Protein AF-A0AAJ2S1R7-F1 (afdb_monomer_lite)

Organism: NCBI:txid3095028

Secondary structure (DSSP, 8-state):
--HHHHHHHHHHHHHHTT---SHHHHHHHHHHT--EEEEEESS-HHHHTTTT-TT-EEEEEE-SS-TT-EEEEESSHHHHHHHHHHHHTT----

Radius of gyration: 14.17 Å; chains: 1; bounding box: 41×27×34 Å

Foldseek 3Di:
DDPLVVLLVVLQVCVQVVVQPDPVSLVSLAVSVFKHKYKDADDDPVVLVVPQDFFRIWMWIDHNVRSVTDIDGGSDPVVRVVVRVCSRVVRDDD

Sequence (94 aa):
MNDRDAVKALLQALTSKLLISSPEFAAALAHFDITTTYEGVKGDPDWAGLFGHKGCFFVDVFSAANPKGLRYDFDCRHDAEAFAAGVRDGVVVL

pLDDT: mean 85.87, std 14.57, range [41.88, 97.38]

Structure (mmCIF, N/CA/C/O backbone):
data_AF-A0AAJ2S1R7-F1
#
_entry.id   AF-A0AAJ2S1R7-F1
#
loop_
_atom_site.group_PDB
_atom_site.id
_atom_site.type_symbol
_atom_site.label_atom_id
_atom_site.label_alt_id
_atom_site.label_comp_id
_atom_site.label_asym_id
_atom_site.label_entity_id
_atom_site.label_seq_id
_atom_site.pdbx_PDB_ins_code
_atom_site.Cartn_x
_atom_site.Cartn_y
_atom_site.Cartn_z
_atom_site.occupancy
_atom_site.B_iso_or_equiv
_atom_site.auth_seq_id
_atom_site.auth_comp_id
_atom_site.auth_asym_id
_atom_site.auth_atom_id
_atom_site.pdbx_PDB_model_num
ATOM 1 N N . MET A 1 1 ? -20.842 -3.881 -1.314 1.00 60.41 1 MET A N 1
ATOM 2 C CA . MET A 1 1 ? -19.778 -3.108 -0.652 1.00 60.41 1 MET A CA 1
ATOM 3 C C . MET A 1 1 ? -20.089 -3.139 0.827 1.00 60.41 1 MET A C 1
ATOM 5 O O . MET A 1 1 ? -21.136 -2.626 1.205 1.00 60.41 1 MET A O 1
ATOM 9 N N . ASN A 1 2 ? -19.295 -3.863 1.613 1.00 88.06 2 ASN A N 1
ATOM 10 C CA . ASN A 1 2 ? -19.433 -3.865 3.072 1.00 88.06 2 ASN A CA 1
ATOM 11 C C . ASN A 1 2 ? -18.537 -2.762 3.677 1.00 88.06 2 ASN A C 1
ATOM 13 O O . ASN A 1 2 ? -17.681 -2.209 2.982 1.00 88.06 2 ASN A O 1
ATOM 17 N N . ASP A 1 3 ? -18.727 -2.438 4.956 1.00 91.00 3 ASP A N 1
ATOM 18 C CA . ASP A 1 3 ? -17.949 -1.390 5.634 1.00 91.00 3 ASP A CA 1
ATOM 19 C C . ASP A 1 3 ? -16.436 -1.654 5.579 1.00 91.00 3 ASP A C 1
ATOM 21 O O . ASP A 1 3 ? -15.643 -0.725 5.433 1.00 91.00 3 ASP A O 1
ATOM 25 N N . ARG A 1 4 ? -16.022 -2.927 5.607 1.00 89.25 4 ARG A N 1
ATOM 26 C CA . ARG A 1 4 ? -14.611 -3.314 5.496 1.00 89.25 4 ARG A CA 1
ATOM 27 C C . ARG A 1 4 ? -14.026 -2.970 4.125 1.00 89.25 4 ARG A C 1
ATOM 29 O O . ARG A 1 4 ? -12.907 -2.469 4.066 1.00 89.25 4 ARG A O 1
ATOM 36 N N . ASP A 1 5 ? -14.765 -3.181 3.038 1.00 90.38 5 ASP A N 1
ATOM 37 C CA . ASP A 1 5 ? -14.335 -2.817 1.681 1.00 90.38 5 ASP A CA 1
ATOM 38 C C . ASP A 1 5 ? -14.179 -1.297 1.546 1.00 90.38 5 ASP A C 1
ATOM 40 O O . ASP A 1 5 ? -13.217 -0.817 0.944 1.00 90.38 5 ASP A O 1
ATOM 44 N N . ALA A 1 6 ? -15.101 -0.534 2.146 1.00 94.06 6 ALA A N 1
ATOM 45 C CA . ALA A 1 6 ? -15.034 0.924 2.165 1.00 94.06 6 ALA A CA 1
ATOM 46 C C . ALA A 1 6 ? -13.801 1.421 2.940 1.00 94.06 6 ALA A C 1
ATOM 48 O O . ALA A 1 6 ? -13.089 2.307 2.463 1.00 94.06 6 ALA A O 1
ATOM 49 N N . VAL A 1 7 ? -13.495 0.813 4.092 1.00 94.88 7 VAL A N 1
ATOM 50 C CA . VAL A 1 7 ? -12.284 1.122 4.870 1.00 94.88 7 VAL A CA 1
ATOM 51 C C . VAL A 1 7 ? -11.015 0.721 4.111 1.00 94.88 7 VAL A C 1
ATOM 53 O O . VAL A 1 7 ? -10.076 1.513 4.061 1.00 94.88 7 VAL A O 1
ATOM 56 N N . LYS A 1 8 ? -10.983 -0.449 3.454 1.00 94.38 8 LYS A N 1
ATOM 57 C CA . LYS A 1 8 ? -9.854 -0.875 2.602 1.00 94.38 8 LYS A CA 1
ATOM 58 C C . LYS A 1 8 ? -9.580 0.149 1.503 1.00 94.38 8 LYS A C 1
ATOM 60 O O . LYS A 1 8 ? -8.439 0.579 1.339 1.00 94.38 8 LYS A O 1
ATOM 65 N N . ALA A 1 9 ? -10.621 0.587 0.797 1.00 95.31 9 ALA A N 1
ATOM 66 C CA . ALA A 1 9 ? -10.500 1.607 -0.238 1.00 95.31 9 ALA A CA 1
ATOM 67 C C . ALA A 1 9 ? -10.010 2.953 0.325 1.00 95.31 9 ALA A C 1
ATOM 69 O O . ALA A 1 9 ? -9.126 3.580 -0.260 1.00 95.31 9 ALA A O 1
ATOM 70 N N . LEU A 1 10 ? -10.534 3.379 1.480 1.00 96.12 10 LEU A N 1
ATOM 71 C CA . LEU A 1 10 ? -10.121 4.616 2.142 1.00 96.12 10 LEU A CA 1
ATOM 72 C C . LEU A 1 10 ? -8.643 4.581 2.554 1.00 96.12 10 LEU A C 1
ATOM 74 O O . LEU A 1 10 ? -7.897 5.498 2.216 1.00 96.12 10 LEU A O 1
ATOM 78 N N . LEU A 1 11 ? -8.201 3.529 3.248 1.00 96.56 11 LEU A N 1
ATOM 79 C CA . LEU A 1 11 ? -6.813 3.404 3.702 1.00 96.56 11 LEU A CA 1
ATOM 80 C C . LEU A 1 11 ? -5.840 3.329 2.519 1.00 96.56 11 LEU A C 1
ATOM 82 O O . LEU A 1 11 ? -4.783 3.964 2.551 1.00 96.56 11 LEU A O 1
ATOM 86 N N . GLN A 1 12 ? -6.209 2.636 1.439 1.00 97.25 12 GLN A N 1
ATOM 87 C CA . GLN A 1 12 ? -5.412 2.623 0.211 1.00 97.25 12 GLN A CA 1
ATOM 88 C C . GLN A 1 12 ? -5.335 4.019 -0.433 1.00 97.25 12 GLN A C 1
ATOM 90 O O . GLN A 1 12 ? -4.267 4.433 -0.892 1.00 97.25 12 GLN A O 1
ATOM 95 N N . ALA A 1 13 ? -6.427 4.789 -0.425 1.00 97.00 13 ALA A N 1
ATOM 96 C CA . ALA A 1 13 ? -6.436 6.160 -0.933 1.00 97.00 13 ALA A CA 1
ATOM 97 C C . ALA A 1 13 ? -5.562 7.110 -0.093 1.00 97.00 13 ALA A C 1
ATOM 99 O O . ALA A 1 13 ? -4.879 7.966 -0.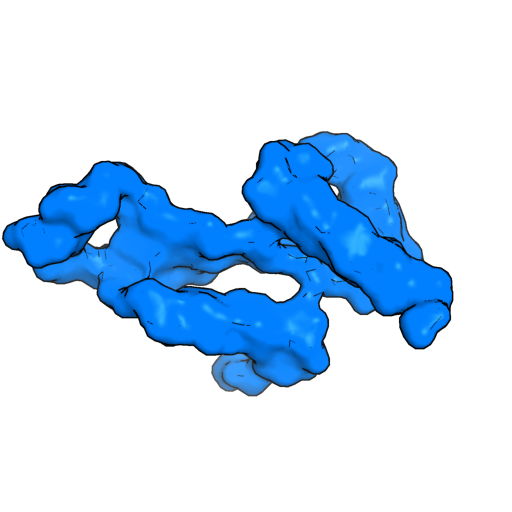655 1.00 97.00 13 ALA A O 1
ATOM 100 N N . LEU A 1 14 ? -5.547 6.953 1.236 1.00 96.69 14 LEU A N 1
ATOM 101 C CA . LEU A 1 14 ? -4.632 7.685 2.122 1.00 96.69 14 LEU A CA 1
ATOM 102 C C . LEU A 1 14 ? -3.172 7.315 1.842 1.00 96.69 14 LEU A C 1
ATOM 104 O O . LEU A 1 14 ? -2.328 8.201 1.712 1.00 96.69 14 LEU A O 1
ATOM 108 N N . THR A 1 15 ? -2.900 6.021 1.657 1.00 96.75 15 THR A N 1
ATOM 109 C CA . THR A 1 15 ? -1.570 5.497 1.306 1.00 96.75 15 THR A CA 1
ATOM 110 C C . THR A 1 15 ? -1.054 6.104 0.004 1.00 96.75 15 THR A C 1
ATOM 112 O O . THR A 1 15 ? 0.054 6.630 -0.044 1.00 96.75 15 THR A O 1
ATOM 115 N N . SER A 1 16 ? -1.905 6.148 -1.023 1.00 95.50 16 SER A N 1
ATOM 116 C CA . SER A 1 16 ? -1.582 6.718 -2.342 1.00 95.50 16 SER A CA 1
ATOM 117 C C . SER A 1 16 ? -1.279 8.224 -2.296 1.00 95.50 16 SER A C 1
ATOM 119 O O . SER A 1 16 ? -0.642 8.760 -3.197 1.00 95.50 16 SER A O 1
ATOM 121 N N . LYS A 1 17 ? -1.739 8.918 -1.247 1.00 95.31 17 LYS A N 1
ATOM 122 C CA . LYS A 1 17 ? -1.490 10.347 -0.994 1.00 95.31 17 LYS A CA 1
ATOM 123 C C . LYS A 1 17 ? -0.393 10.589 0.047 1.00 95.31 17 LYS A C 1
ATOM 125 O O . LYS A 1 17 ? -0.215 11.730 0.466 1.00 95.31 17 LYS A O 1
ATOM 130 N N . LEU A 1 18 ? 0.307 9.539 0.486 1.00 93.50 18 LEU A N 1
ATOM 131 C CA . LEU A 1 18 ? 1.327 9.582 1.541 1.00 93.50 18 LEU A CA 1
ATOM 132 C C . LEU A 1 18 ? 0.805 10.113 2.892 1.00 93.50 18 LEU A C 1
ATOM 134 O O . LEU A 1 18 ? 1.563 10.624 3.715 1.00 93.50 18 LEU A O 1
ATOM 138 N N . LEU A 1 19 ? -0.492 9.941 3.165 1.00 94.81 19 LEU A N 1
ATOM 139 C CA . LEU A 1 19 ? -1.137 10.288 4.436 1.00 94.81 19 LEU A CA 1
ATOM 140 C C . LEU A 1 19 ? -1.071 9.106 5.418 1.00 94.81 19 LEU A C 1
ATOM 142 O O . LEU A 1 19 ? -2.090 8.608 5.886 1.00 94.81 19 LEU A O 1
ATOM 146 N N . ILE A 1 20 ? 0.150 8.638 5.681 1.00 94.19 20 ILE A N 1
ATOM 147 C CA . ILE A 1 20 ? 0.450 7.366 6.372 1.00 94.19 20 ILE A CA 1
ATOM 148 C C . ILE A 1 20 ? 1.128 7.543 7.737 1.00 94.19 20 ILE A C 1
ATOM 150 O O . ILE A 1 20 ? 1.382 6.572 8.443 1.00 94.19 20 ILE A O 1
ATOM 154 N N . SER A 1 21 ? 1.482 8.774 8.108 1.00 90.69 21 SER A N 1
ATOM 155 C CA . SER A 1 21 ? 2.343 9.053 9.264 1.00 90.69 21 SER A CA 1
ATOM 156 C C . SER A 1 21 ? 1.614 9.066 10.608 1.00 90.69 21 SER A C 1
ATOM 158 O O . SER A 1 21 ? 2.271 9.148 11.648 1.00 90.69 21 SER A O 1
ATOM 160 N N . SER A 1 22 ? 0.280 9.015 10.610 1.00 93.62 22 SER A N 1
ATOM 161 C CA . SER A 1 22 ? -0.501 9.168 11.834 1.00 93.62 22 SER A CA 1
ATOM 162 C C . SER A 1 22 ? -0.652 7.842 12.605 1.00 93.62 22 SER A C 1
ATOM 164 O O . SER A 1 22 ? -0.745 6.771 11.995 1.00 93.62 22 SER A O 1
ATOM 166 N N . PRO A 1 23 ? -0.711 7.876 13.949 1.00 94.69 23 PRO A N 1
ATOM 167 C CA . PRO A 1 23 ? -0.987 6.686 14.756 1.00 94.69 23 PRO A CA 1
ATOM 168 C C . PRO A 1 23 ? -2.341 6.036 14.440 1.00 94.69 23 PRO A C 1
ATOM 170 O O . PRO A 1 23 ? -2.469 4.817 14.514 1.00 94.69 23 PRO A O 1
ATOM 173 N N . GLU A 1 24 ? -3.343 6.830 14.062 1.00 95.69 24 GLU A N 1
ATOM 174 C CA . GLU A 1 24 ? -4.688 6.361 13.713 1.00 95.69 24 GLU A CA 1
ATOM 175 C C . GLU A 1 24 ? -4.674 5.522 12.438 1.00 95.69 24 GLU A C 1
ATOM 177 O O . GLU A 1 24 ? -5.391 4.529 12.352 1.00 95.69 24 GLU A O 1
ATOM 182 N N . PHE A 1 25 ? -3.828 5.881 11.469 1.00 95.69 25 PHE A N 1
ATOM 183 C CA . PHE A 1 25 ? -3.635 5.085 10.263 1.00 95.69 25 PHE A CA 1
ATOM 184 C C . PHE A 1 25 ? -3.081 3.695 10.611 1.00 95.69 25 PHE A C 1
ATOM 186 O O . PHE A 1 25 ? -3.654 2.681 10.214 1.00 95.69 25 PHE A O 1
ATOM 193 N N . ALA A 1 26 ? -2.027 3.635 11.432 1.00 95.44 26 ALA A N 1
ATOM 194 C CA . ALA A 1 26 ? -1.455 2.374 11.905 1.00 95.44 26 ALA A CA 1
ATOM 195 C C . ALA A 1 26 ? -2.463 1.540 12.718 1.00 95.44 26 ALA A C 1
ATOM 197 O O . ALA A 1 26 ? -2.573 0.328 12.524 1.00 95.44 26 ALA A O 1
ATOM 198 N N . ALA A 1 27 ? -3.229 2.192 13.596 1.00 96.44 27 ALA A N 1
ATOM 199 C CA . ALA A 1 27 ? -4.275 1.544 14.378 1.00 96.44 27 ALA A CA 1
ATOM 200 C C . ALA A 1 27 ? -5.390 0.979 13.484 1.00 96.44 27 ALA A C 1
ATOM 202 O O . ALA A 1 27 ? -5.858 -0.129 13.731 1.00 96.44 27 ALA A O 1
ATOM 203 N N . ALA A 1 28 ? -5.784 1.695 12.426 1.00 95.88 28 ALA A N 1
ATOM 204 C CA . ALA A 1 28 ? -6.787 1.230 11.474 1.00 95.88 28 ALA A CA 1
ATOM 205 C C . ALA A 1 28 ? -6.296 0.022 10.659 1.00 95.88 28 ALA A C 1
ATOM 207 O O . ALA A 1 28 ? -7.042 -0.948 10.521 1.00 95.88 28 ALA A O 1
ATOM 208 N N . LEU A 1 29 ? -5.043 0.030 10.183 1.00 94.88 29 LEU A N 1
ATOM 209 C CA . LEU A 1 29 ? -4.446 -1.137 9.514 1.00 94.88 29 LEU A CA 1
ATOM 210 C C . LEU A 1 29 ? -4.494 -2.382 10.411 1.00 94.88 29 LEU A C 1
ATOM 212 O O . LEU A 1 29 ? -4.890 -3.451 9.952 1.00 94.88 29 LEU A O 1
ATOM 216 N N . ALA A 1 30 ? -4.139 -2.234 11.692 1.00 95.06 30 ALA A N 1
ATOM 217 C CA . ALA A 1 30 ? -4.158 -3.328 12.661 1.00 95.06 30 ALA A CA 1
ATOM 218 C C . ALA A 1 30 ? -5.575 -3.786 13.031 1.00 95.06 30 ALA A C 1
ATOM 220 O O . ALA A 1 30 ? -5.829 -4.983 13.117 1.00 95.06 30 ALA A O 1
ATOM 221 N N . HIS A 1 31 ? -6.506 -2.852 13.238 1.00 95.62 31 HIS A N 1
ATOM 222 C CA . HIS A 1 31 ? -7.869 -3.173 13.660 1.00 95.62 31 HIS A CA 1
ATOM 223 C C . HIS A 1 31 ? -8.647 -3.947 12.591 1.00 95.62 31 HIS A C 1
ATOM 225 O O . HIS A 1 31 ? -9.383 -4.876 12.915 1.00 95.62 31 HIS A O 1
ATOM 231 N N . PHE A 1 32 ? -8.486 -3.569 11.323 1.00 92.69 32 PHE A N 1
ATOM 232 C CA . PHE A 1 32 ? -9.224 -4.173 10.212 1.00 92.69 32 PHE A CA 1
ATOM 233 C C . PHE A 1 32 ? -8.458 -5.289 9.487 1.00 92.69 32 PHE A C 1
ATOM 235 O O . PHE A 1 32 ? -9.008 -5.886 8.551 1.00 92.69 32 PHE A O 1
ATOM 242 N N . ASP A 1 33 ? -7.218 -5.553 9.914 1.00 92.75 33 ASP A N 1
ATOM 243 C CA . ASP A 1 33 ? -6.265 -6.456 9.265 1.00 92.75 33 ASP A CA 1
ATOM 244 C C . ASP A 1 33 ? -6.174 -6.166 7.757 1.00 92.75 33 ASP A C 1
ATOM 246 O O . ASP A 1 33 ? -6.589 -6.950 6.897 1.00 92.75 33 ASP A O 1
ATOM 250 N N . ILE A 1 34 ? -5.755 -4.936 7.448 1.00 94.00 34 ILE A N 1
ATOM 251 C CA . ILE A 1 34 ? -5.640 -4.415 6.085 1.00 94.00 34 ILE A CA 1
ATOM 252 C C . ILE A 1 34 ? -4.172 -4.144 5.783 1.00 94.00 34 ILE A C 1
ATOM 254 O O . ILE A 1 34 ? -3.462 -3.517 6.568 1.00 94.00 34 ILE A O 1
ATOM 258 N N . THR A 1 35 ? -3.762 -4.560 4.589 1.00 95.56 35 THR A N 1
ATOM 259 C CA . THR A 1 35 ? -2.484 -4.189 3.991 1.00 95.56 35 THR A CA 1
ATOM 260 C C . THR A 1 35 ? -2.733 -3.210 2.852 1.00 95.56 35 THR A C 1
ATOM 262 O O . THR A 1 35 ? -3.600 -3.438 2.004 1.00 95.56 35 THR A O 1
ATOM 265 N N . THR A 1 36 ? -1.969 -2.123 2.825 1.00 96.69 36 THR A N 1
ATOM 266 C CA . THR A 1 36 ? -1.975 -1.143 1.735 1.00 96.69 36 THR A CA 1
ATOM 267 C C . THR A 1 36 ? -0.587 -1.029 1.135 1.00 96.69 36 THR A C 1
ATOM 269 O O . THR A 1 36 ? 0.412 -1.403 1.755 1.00 96.69 36 THR A O 1
ATOM 272 N N . THR A 1 37 ? -0.512 -0.527 -0.092 1.00 97.38 37 THR A N 1
ATOM 273 C CA . THR A 1 37 ? 0.770 -0.369 -0.779 1.00 97.38 37 THR A CA 1
ATOM 274 C C . THR A 1 37 ? 0.897 0.994 -1.434 1.00 97.38 37 THR A C 1
ATOM 276 O O . THR A 1 37 ? -0.104 1.610 -1.795 1.00 97.38 37 THR A O 1
ATOM 279 N N . TYR A 1 38 ? 2.130 1.452 -1.600 1.00 96.06 38 TYR A N 1
ATOM 280 C CA . TYR A 1 38 ? 2.466 2.631 -2.386 1.00 96.06 38 TYR A CA 1
ATOM 281 C C . TYR A 1 38 ? 3.539 2.267 -3.408 1.00 96.06 38 TYR A C 1
ATOM 283 O O . TYR A 1 38 ? 4.634 1.848 -3.039 1.00 96.06 38 TYR A O 1
ATOM 291 N N . GLU A 1 39 ? 3.219 2.420 -4.683 1.00 94.00 39 GLU A N 1
ATOM 292 C CA . GLU A 1 39 ? 4.127 2.210 -5.800 1.00 94.00 39 GLU A CA 1
ATOM 293 C C . GLU A 1 39 ? 4.833 3.522 -6.172 1.00 94.00 39 GLU A C 1
ATOM 295 O O . GLU A 1 39 ? 4.215 4.585 -6.251 1.00 94.00 39 GLU A O 1
ATOM 300 N N . GLY A 1 40 ? 6.134 3.460 -6.448 1.00 89.56 40 GLY A N 1
ATOM 301 C CA . GLY A 1 40 ? 6.907 4.627 -6.857 1.00 89.56 40 GLY A CA 1
ATOM 302 C C . GLY A 1 40 ? 8.110 4.286 -7.726 1.00 89.56 40 GLY A C 1
ATOM 303 O O . GLY A 1 40 ? 8.463 3.123 -7.924 1.00 89.56 40 GLY A O 1
ATOM 304 N N . VAL A 1 41 ? 8.747 5.331 -8.251 1.00 87.44 41 VAL A N 1
ATOM 305 C CA . VAL A 1 41 ? 9.996 5.245 -9.018 1.00 87.44 41 VAL A CA 1
ATOM 306 C C . VAL A 1 41 ? 11.084 5.982 -8.245 1.00 87.44 41 VAL A C 1
ATOM 308 O O . VAL A 1 41 ? 10.855 7.074 -7.721 1.00 87.44 41 VAL A O 1
ATOM 311 N N . LYS A 1 42 ? 12.265 5.377 -8.120 1.00 82.25 42 LYS A N 1
ATOM 312 C CA . LYS A 1 42 ? 13.445 6.018 -7.542 1.00 82.25 42 LYS A CA 1
ATOM 313 C C . LYS A 1 42 ? 14.038 6.983 -8.561 1.00 82.25 42 LYS A C 1
ATOM 315 O O . LYS A 1 42 ? 14.448 6.567 -9.641 1.00 82.25 42 LYS A O 1
ATOM 320 N N . GLY A 1 43 ? 14.157 8.247 -8.170 1.00 73.44 43 GLY A N 1
ATOM 321 C CA . GLY A 1 43 ? 14.705 9.281 -9.041 1.00 73.44 43 GLY A CA 1
ATOM 322 C C . GLY A 1 43 ? 13.739 9.673 -10.157 1.00 73.44 43 GLY A C 1
ATOM 323 O O . GLY A 1 43 ? 12.531 9.470 -10.055 1.00 73.44 43 GLY A O 1
ATOM 324 N N . ASP A 1 44 ? 14.285 10.286 -11.199 1.00 67.19 44 ASP A N 1
ATOM 325 C CA . ASP A 1 44 ? 13.508 10.743 -12.344 1.00 67.19 44 ASP A CA 1
ATOM 326 C C . ASP A 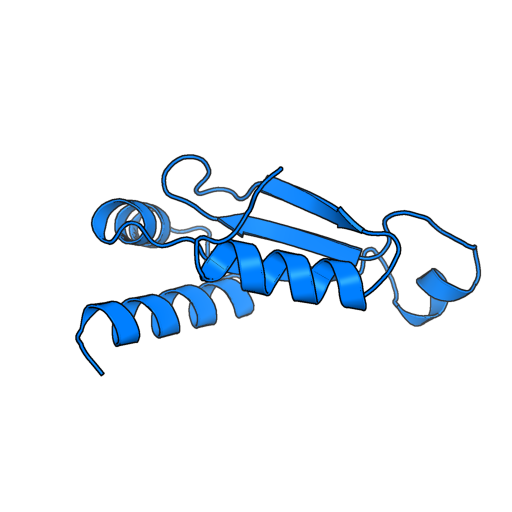1 44 ? 13.266 9.563 -13.323 1.00 67.19 44 ASP A C 1
ATOM 328 O O . ASP A 1 44 ? 14.233 8.911 -13.741 1.00 67.19 44 ASP A O 1
ATOM 332 N N . PRO A 1 45 ? 11.997 9.246 -13.662 1.00 60.94 45 PRO A N 1
ATOM 333 C CA . PRO A 1 45 ? 11.633 8.140 -14.551 1.00 60.94 45 PRO A CA 1
ATOM 334 C C . PRO A 1 45 ? 12.336 8.172 -15.908 1.00 60.94 45 PRO A C 1
ATOM 336 O O . PRO A 1 45 ? 12.658 7.111 -16.447 1.00 60.94 45 PRO A O 1
ATOM 339 N N . ASP A 1 46 ? 12.619 9.367 -16.430 1.00 63.03 46 ASP A N 1
ATOM 340 C CA . ASP A 1 46 ? 13.286 9.534 -17.722 1.00 63.03 46 ASP A CA 1
ATOM 341 C C . ASP A 1 46 ? 14.759 9.095 -17.649 1.00 63.03 46 ASP A C 1
ATOM 343 O O . ASP A 1 46 ? 15.338 8.655 -18.643 1.00 63.03 46 ASP A O 1
ATOM 347 N N . TRP A 1 47 ? 15.356 9.112 -16.452 1.00 57.72 47 TRP A N 1
ATOM 348 C CA . TRP A 1 47 ? 16.736 8.681 -16.205 1.00 57.72 47 TRP A CA 1
ATOM 349 C C . TRP A 1 47 ? 16.854 7.211 -15.803 1.00 57.72 47 TRP A C 1
ATOM 351 O O . TRP A 1 47 ? 17.894 6.594 -16.040 1.00 57.72 47 TRP A O 1
ATOM 361 N N . ALA A 1 48 ? 15.793 6.624 -15.245 1.00 57.06 48 ALA A N 1
ATOM 362 C CA . ALA A 1 48 ? 15.751 5.211 -14.865 1.00 57.06 48 ALA A CA 1
ATOM 363 C C . ALA A 1 48 ? 15.993 4.271 -16.065 1.00 57.06 48 ALA A C 1
ATOM 365 O O . ALA A 1 48 ? 16.677 3.255 -15.936 1.00 57.06 48 ALA A O 1
ATOM 366 N N . GLY A 1 49 ? 15.497 4.641 -17.253 1.00 55.72 49 GLY A N 1
ATOM 367 C CA . GLY A 1 49 ? 15.689 3.871 -18.488 1.00 55.72 49 GLY A CA 1
ATOM 368 C C . GLY A 1 49 ? 17.082 3.996 -19.122 1.00 55.72 49 GLY A C 1
ATOM 369 O O . GLY A 1 49 ? 17.488 3.114 -19.875 1.00 55.72 49 GLY A O 1
ATOM 370 N N . LEU A 1 50 ? 17.831 5.061 -18.815 1.00 56.91 50 LEU A N 1
ATOM 371 C CA . LEU A 1 50 ? 19.090 5.405 -19.495 1.00 56.91 50 LEU A CA 1
ATOM 372 C C . LEU A 1 50 ? 20.311 4.623 -18.991 1.00 56.91 50 LEU A C 1
ATOM 374 O O . LEU A 1 50 ? 21.282 4.470 -19.728 1.00 56.91 50 LEU A O 1
ATOM 378 N N . PHE A 1 51 ? 20.270 4.107 -17.762 1.00 55.22 51 PHE A N 1
ATOM 379 C CA . PHE A 1 51 ? 21.448 3.526 -17.105 1.00 55.22 51 PHE A CA 1
ATOM 380 C C . PHE A 1 51 ? 21.306 2.047 -16.718 1.00 55.22 51 PHE A C 1
ATOM 382 O O . PHE A 1 51 ? 22.160 1.512 -16.010 1.00 55.22 51 PHE A O 1
ATOM 389 N N . GLY A 1 52 ? 20.252 1.359 -17.177 1.00 53.97 52 GLY A N 1
ATOM 390 C CA . GLY A 1 52 ? 20.054 -0.067 -16.877 1.00 53.97 52 GLY A CA 1
ATOM 391 C C . GLY A 1 52 ? 19.974 -0.355 -15.373 1.00 53.97 52 GLY A C 1
ATOM 392 O O . GLY A 1 52 ? 20.417 -1.410 -14.912 1.00 53.97 52 GLY A O 1
ATOM 393 N N . HIS A 1 53 ? 19.477 0.608 -14.594 1.00 55.62 53 HIS A N 1
ATOM 394 C CA . HIS A 1 53 ? 19.451 0.515 -13.145 1.00 55.62 53 HIS A CA 1
ATOM 395 C C . HIS A 1 53 ? 18.375 -0.475 -12.698 1.00 55.62 53 HIS A C 1
ATOM 397 O O . HIS A 1 53 ? 17.177 -0.207 -12.724 1.00 55.62 53 HIS A O 1
ATOM 403 N N . LYS A 1 54 ? 18.843 -1.641 -12.258 1.00 62.62 54 LYS A N 1
ATOM 404 C CA . LYS A 1 54 ? 18.067 -2.566 -11.438 1.00 62.62 54 LYS A CA 1
ATOM 405 C C . LYS A 1 54 ? 17.499 -1.834 -10.213 1.00 62.62 54 LYS A C 1
ATOM 407 O O . LYS A 1 54 ? 18.196 -1.016 -9.610 1.00 62.62 54 LYS A O 1
ATOM 412 N N . GLY A 1 55 ? 16.256 -2.120 -9.838 1.00 64.44 55 GLY A N 1
ATOM 413 C CA . GLY A 1 55 ? 15.613 -1.574 -8.640 1.00 64.44 55 GLY A CA 1
ATOM 414 C C . GLY A 1 55 ? 15.111 -0.129 -8.743 1.00 64.44 55 GLY A C 1
ATOM 415 O O . GLY A 1 55 ? 15.045 0.553 -7.716 1.00 64.44 55 GLY A O 1
ATOM 416 N N . CYS A 1 56 ? 14.795 0.364 -9.947 1.00 81.94 56 CYS A N 1
ATOM 417 C CA . CYS A 1 56 ? 14.221 1.700 -10.147 1.00 81.94 56 CYS A CA 1
ATOM 418 C C . CYS A 1 56 ? 12.766 1.819 -9.696 1.00 81.94 56 CYS A C 1
ATOM 420 O O . CYS A 1 56 ? 12.332 2.917 -9.365 1.00 81.94 56 CYS A O 1
ATOM 422 N N . PHE A 1 57 ? 12.013 0.726 -9.674 1.00 87.69 57 PHE A N 1
ATOM 423 C CA . PHE A 1 57 ? 10.641 0.717 -9.181 1.00 87.69 57 PHE A CA 1
ATOM 424 C C . PHE A 1 57 ? 10.642 0.214 -7.748 1.00 87.69 57 PHE A C 1
ATOM 426 O O . PHE A 1 57 ? 11.457 -0.631 -7.384 1.00 87.69 57 PHE A O 1
ATOM 433 N N . PHE A 1 58 ? 9.743 0.730 -6.924 1.00 91.88 58 PHE A N 1
ATOM 434 C CA . PHE A 1 58 ? 9.584 0.232 -5.570 1.00 91.88 58 PHE A CA 1
ATOM 435 C C . PHE A 1 58 ? 8.119 0.162 -5.169 1.00 91.88 58 PHE A C 1
ATOM 437 O O . PHE A 1 58 ? 7.280 0.909 -5.675 1.00 91.88 58 PHE A O 1
ATOM 444 N N . VAL A 1 59 ? 7.841 -0.728 -4.225 1.00 95.44 59 VAL A N 1
ATOM 445 C CA . VAL A 1 59 ? 6.558 -0.846 -3.543 1.00 95.44 59 VAL A CA 1
ATOM 446 C C . VAL A 1 59 ? 6.816 -0.779 -2.048 1.00 95.44 59 VAL A C 1
ATOM 448 O O . VAL A 1 59 ? 7.515 -1.629 -1.497 1.00 95.44 59 VAL A O 1
ATOM 451 N N . ASP A 1 60 ? 6.245 0.219 -1.386 1.00 96.19 60 ASP A N 1
ATOM 452 C CA . ASP A 1 60 ? 6.166 0.256 0.069 1.00 96.19 60 ASP A CA 1
ATOM 453 C C . ASP A 1 60 ? 4.902 -0.477 0.520 1.00 96.19 60 ASP A C 1
ATOM 455 O O . ASP A 1 60 ? 3.811 -0.190 0.032 1.00 96.19 60 ASP A O 1
ATOM 459 N N . VAL A 1 61 ? 5.042 -1.421 1.449 1.00 96.75 61 VAL A N 1
ATOM 460 C CA . VAL A 1 61 ? 3.952 -2.240 1.992 1.00 96.75 61 VAL A CA 1
ATOM 461 C C . VAL A 1 61 ? 3.691 -1.860 3.442 1.00 96.75 61 VAL A C 1
ATOM 463 O O . VAL A 1 61 ? 4.557 -2.052 4.298 1.00 96.75 61 VAL A O 1
ATOM 466 N N . PHE A 1 62 ? 2.486 -1.379 3.732 1.00 96.25 62 PHE A N 1
ATOM 467 C CA . PHE A 1 62 ? 2.049 -0.975 5.066 1.00 96.25 62 PHE A CA 1
ATOM 468 C C . PHE A 1 62 ? 1.079 -2.007 5.625 1.00 96.25 62 PHE A C 1
ATOM 470 O O . PHE A 1 62 ? 0.092 -2.360 4.985 1.00 96.25 62 PHE A O 1
ATOM 477 N N . SER A 1 6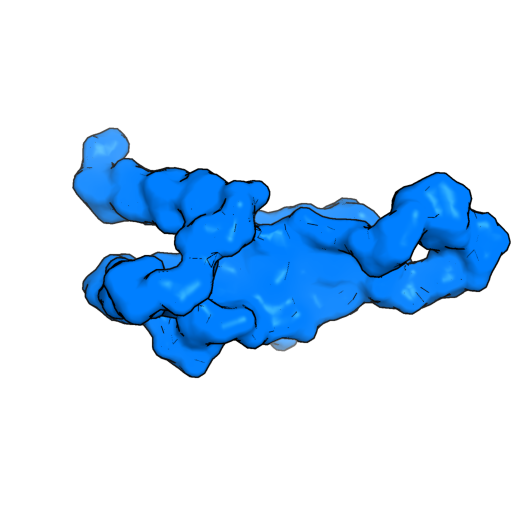3 ? 1.365 -2.497 6.825 1.00 95.00 63 SER A N 1
ATOM 478 C CA . SER A 1 63 ? 0.578 -3.535 7.500 1.00 95.00 63 SER A CA 1
ATOM 479 C C . SER A 1 63 ? 0.604 -3.327 9.011 1.00 95.00 63 SER A C 1
ATOM 481 O O . SER A 1 63 ? 1.381 -2.516 9.513 1.00 95.00 63 SER A O 1
ATOM 483 N N . ALA A 1 64 ? -0.186 -4.105 9.752 1.00 93.44 64 ALA A N 1
ATOM 484 C CA . ALA A 1 64 ? -0.159 -4.108 11.215 1.00 93.44 64 ALA A CA 1
ATOM 485 C C . ALA A 1 64 ? 1.247 -4.376 11.790 1.00 93.44 64 ALA A C 1
ATOM 487 O O . ALA A 1 64 ? 1.667 -3.727 12.746 1.00 93.44 64 ALA A O 1
ATOM 488 N N . ALA A 1 65 ? 1.990 -5.308 11.181 1.00 92.19 65 ALA A N 1
ATOM 489 C CA . ALA A 1 65 ? 3.349 -5.654 11.595 1.00 92.19 65 ALA A CA 1
ATOM 490 C C . ALA A 1 65 ? 4.376 -4.580 11.205 1.00 92.19 65 ALA A C 1
ATOM 492 O O . ALA A 1 65 ? 5.370 -4.389 11.903 1.00 92.19 65 ALA A O 1
ATOM 493 N N . ASN A 1 66 ? 4.135 -3.871 10.099 1.00 93.31 66 ASN A N 1
ATOM 494 C CA . ASN A 1 66 ? 5.042 -2.860 9.561 1.00 93.31 66 ASN A CA 1
ATOM 495 C C . ASN A 1 66 ? 4.275 -1.580 9.193 1.00 93.31 66 ASN A C 1
ATOM 497 O O . ASN A 1 66 ? 4.131 -1.258 8.010 1.00 93.31 66 ASN A O 1
ATOM 501 N N . PRO A 1 67 ? 3.781 -0.814 10.184 1.00 91.25 67 PRO A N 1
ATOM 502 C CA . PRO A 1 67 ? 2.942 0.357 9.923 1.00 91.25 67 PRO A CA 1
ATOM 503 C C . PRO A 1 67 ? 3.720 1.523 9.303 1.00 91.25 67 PRO A C 1
ATOM 505 O O . PRO A 1 67 ? 3.126 2.424 8.726 1.00 91.25 67 PRO A O 1
ATOM 508 N N . LYS A 1 68 ? 5.057 1.504 9.404 1.00 90.25 68 LYS A N 1
ATOM 509 C CA . LYS A 1 68 ? 5.954 2.482 8.769 1.00 90.25 68 LYS A CA 1
ATOM 510 C C . LYS A 1 68 ? 6.353 2.113 7.336 1.00 90.25 68 LYS A C 1
ATOM 512 O O . LYS A 1 68 ? 7.077 2.879 6.710 1.00 90.25 68 LYS A O 1
ATOM 517 N N . GLY A 1 69 ? 5.878 0.978 6.829 1.00 92.12 69 GLY A N 1
ATOM 518 C CA . GLY A 1 69 ? 6.202 0.493 5.495 1.00 92.12 69 GLY A CA 1
ATOM 519 C C . GLY A 1 69 ? 7.437 -0.408 5.466 1.00 92.12 69 GLY A C 1
ATOM 520 O O . GLY A 1 69 ? 8.420 -0.164 6.166 1.00 92.12 69 GLY A O 1
ATOM 521 N N . LEU A 1 70 ? 7.387 -1.442 4.629 1.00 94.88 70 LEU A N 1
ATOM 522 C CA . LEU A 1 70 ? 8.554 -2.176 4.136 1.00 94.88 70 LEU A CA 1
ATOM 523 C C . LEU A 1 70 ? 8.692 -1.934 2.641 1.00 94.88 70 LEU A C 1
ATOM 525 O O . LEU A 1 70 ? 7.721 -2.110 1.909 1.00 94.88 70 LEU A O 1
ATOM 529 N N . ARG A 1 71 ? 9.892 -1.567 2.196 1.00 94.38 71 ARG A N 1
ATOM 530 C CA . ARG A 1 71 ? 10.170 -1.318 0.784 1.00 94.38 71 ARG A CA 1
ATOM 531 C C . ARG A 1 71 ? 10.650 -2.581 0.085 1.00 94.38 71 ARG A C 1
ATOM 533 O O . ARG A 1 71 ? 11.578 -3.231 0.559 1.00 94.38 71 ARG A O 1
ATOM 540 N N . TYR A 1 72 ? 10.068 -2.848 -1.075 1.00 93.00 72 TYR A N 1
ATOM 541 C CA . TYR A 1 72 ? 10.485 -3.880 -2.017 1.00 93.00 72 TYR A CA 1
ATOM 542 C C . TYR A 1 72 ? 10.859 -3.214 -3.334 1.00 93.00 72 TYR A C 1
ATOM 544 O O . TYR A 1 72 ? 10.110 -2.377 -3.832 1.00 93.00 72 TYR A O 1
ATOM 552 N N . ASP A 1 73 ? 12.016 -3.570 -3.879 1.00 91.62 73 ASP A N 1
ATOM 553 C CA . ASP A 1 73 ? 12.556 -2.969 -5.095 1.00 91.62 73 ASP A CA 1
ATOM 554 C C . ASP A 1 73 ? 12.401 -3.911 -6.289 1.00 91.62 73 ASP A C 1
ATOM 556 O O . ASP A 1 73 ? 12.569 -5.123 -6.162 1.00 91.62 73 ASP A O 1
ATOM 560 N N . PHE A 1 74 ? 12.118 -3.337 -7.455 1.00 88.62 74 PHE A N 1
ATOM 561 C CA . PHE A 1 74 ? 11.831 -4.056 -8.690 1.00 88.62 74 PHE A CA 1
ATOM 562 C C 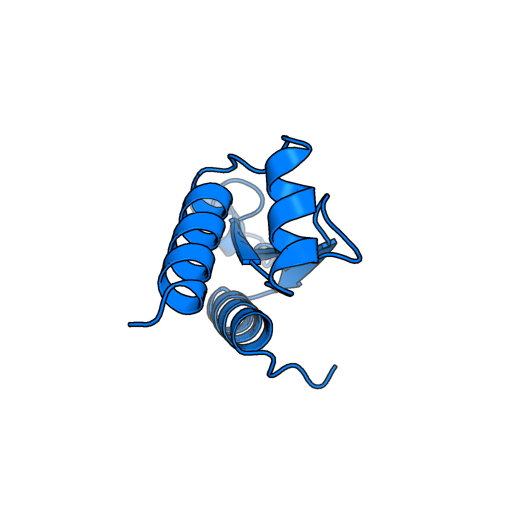. PHE A 1 74 ? 12.569 -3.432 -9.874 1.00 88.62 74 PHE A C 1
ATOM 564 O O . PHE A 1 74 ? 12.738 -2.212 -9.973 1.00 88.62 74 PHE A O 1
ATOM 571 N N . ASP A 1 75 ? 12.972 -4.290 -10.808 1.00 85.56 75 ASP A N 1
ATOM 572 C CA . ASP A 1 75 ? 13.675 -3.892 -12.030 1.00 85.56 75 ASP A CA 1
ATOM 573 C C . ASP A 1 75 ? 12.714 -3.367 -13.102 1.00 85.56 75 ASP A C 1
ATOM 575 O O . ASP A 1 75 ? 13.109 -2.568 -13.950 1.00 85.56 75 ASP A O 1
ATOM 579 N N . CYS A 1 76 ? 11.441 -3.772 -13.058 1.00 84.38 76 CYS A N 1
ATOM 580 C CA . CYS A 1 76 ? 10.430 -3.311 -13.996 1.00 84.38 76 CYS A CA 1
ATOM 581 C C . CYS A 1 76 ? 9.123 -2.909 -13.302 1.00 84.38 76 CYS A C 1
ATOM 583 O O . CYS A 1 76 ? 8.766 -3.404 -12.232 1.00 84.38 76 CYS A O 1
ATOM 585 N N . ARG A 1 77 ? 8.391 -1.999 -13.952 1.00 87.19 77 ARG A N 1
ATOM 586 C CA . ARG A 1 77 ? 7.114 -1.473 -13.462 1.00 87.19 77 ARG A CA 1
ATOM 587 C C . ARG A 1 77 ? 6.046 -2.556 -13.319 1.00 87.19 77 ARG A C 1
ATOM 589 O O . ARG A 1 77 ? 5.284 -2.536 -12.362 1.00 87.19 77 ARG A O 1
ATOM 596 N N . HIS A 1 78 ? 5.999 -3.479 -14.276 1.00 88.69 78 HIS A N 1
ATOM 597 C CA . HIS A 1 78 ? 4.972 -4.513 -14.329 1.00 88.69 78 HIS A CA 1
ATOM 598 C C . HIS A 1 78 ? 5.034 -5.442 -13.110 1.00 88.69 78 HIS A C 1
ATOM 600 O O . HIS A 1 78 ? 4.005 -5.702 -12.492 1.00 88.69 78 HIS A O 1
ATOM 606 N N . ASP A 1 79 ? 6.238 -5.866 -12.715 1.00 90.12 79 ASP A N 1
ATOM 607 C CA . ASP A 1 79 ? 6.429 -6.731 -11.547 1.00 90.12 79 ASP A CA 1
ATOM 608 C C . ASP A 1 79 ? 6.070 -6.006 -10.245 1.00 90.12 79 ASP A C 1
ATOM 610 O O . ASP A 1 79 ? 5.427 -6.589 -9.374 1.00 90.12 79 ASP A O 1
ATOM 614 N N . ALA A 1 80 ? 6.419 -4.718 -10.132 1.00 91.56 80 ALA A N 1
ATOM 615 C CA . ALA A 1 80 ? 6.035 -3.894 -8.987 1.00 91.56 80 ALA A CA 1
ATOM 616 C C . ALA A 1 80 ? 4.505 -3.779 -8.856 1.00 91.56 80 ALA A C 1
ATOM 618 O O . ALA A 1 80 ? 3.956 -3.971 -7.772 1.00 91.56 80 ALA A O 1
ATOM 619 N N . GLU A 1 81 ? 3.803 -3.511 -9.961 1.00 92.12 81 GLU A N 1
ATOM 620 C CA . GLU A 1 81 ? 2.337 -3.409 -9.986 1.00 92.12 81 GLU A CA 1
ATOM 621 C C . GLU A 1 81 ? 1.665 -4.752 -9.657 1.00 92.12 81 GLU A C 1
ATOM 623 O O . GLU A 1 81 ? 0.722 -4.796 -8.859 1.00 92.12 81 GLU A O 1
ATOM 628 N N . ALA A 1 82 ? 2.170 -5.856 -10.219 1.00 92.81 82 ALA A N 1
ATOM 629 C CA . ALA A 1 82 ? 1.671 -7.201 -9.943 1.00 92.81 82 ALA A CA 1
ATOM 630 C C . ALA A 1 82 ? 1.878 -7.593 -8.470 1.00 92.81 82 ALA A C 1
ATOM 632 O O . ALA A 1 82 ? 0.950 -8.090 -7.827 1.00 92.81 82 ALA A O 1
ATOM 633 N N . PHE A 1 83 ? 3.058 -7.308 -7.911 1.00 93.88 83 PHE A N 1
ATOM 634 C CA . PHE A 1 83 ? 3.353 -7.529 -6.497 1.00 93.88 83 PHE A CA 1
ATOM 635 C C . PHE A 1 83 ? 2.434 -6.703 -5.594 1.00 93.88 83 PHE A C 1
ATOM 637 O O . PHE A 1 83 ? 1.820 -7.247 -4.678 1.00 93.88 83 PHE A O 1
ATOM 644 N N . ALA A 1 84 ? 2.284 -5.405 -5.868 1.00 94.38 84 ALA A N 1
ATOM 645 C CA . ALA A 1 84 ? 1.434 -4.522 -5.078 1.00 94.38 84 ALA A CA 1
ATOM 646 C C . ALA A 1 84 ? -0.030 -4.996 -5.054 1.00 94.38 84 ALA A C 1
ATOM 648 O O . ALA A 1 84 ? -0.667 -5.000 -3.999 1.00 94.38 84 ALA A O 1
ATOM 649 N N . ALA A 1 85 ? -0.562 -5.444 -6.196 1.00 92.56 85 ALA A N 1
ATOM 650 C CA . ALA A 1 85 ? -1.896 -6.034 -6.269 1.00 92.56 85 ALA A CA 1
ATOM 651 C C . ALA A 1 85 ? -1.999 -7.336 -5.455 1.00 92.56 85 ALA A C 1
ATOM 653 O O . ALA A 1 85 ? -2.893 -7.452 -4.617 1.00 92.56 85 ALA A O 1
ATOM 654 N N . GLY A 1 86 ? -1.050 -8.264 -5.628 1.00 91.56 86 GLY A N 1
ATOM 655 C CA . GLY A 1 86 ? -1.018 -9.531 -4.888 1.00 91.56 86 GLY A CA 1
ATOM 656 C C . GLY A 1 86 ? -0.974 -9.336 -3.370 1.00 91.56 86 GLY A C 1
ATOM 657 O O . GLY A 1 86 ? -1.773 -9.927 -2.642 1.00 91.56 86 GLY A O 1
ATOM 658 N N . VAL A 1 87 ? -0.123 -8.422 -2.890 1.00 91.06 87 VAL A N 1
ATOM 659 C CA . VAL A 1 87 ? -0.020 -8.045 -1.470 1.00 91.06 87 VAL A CA 1
ATOM 660 C C . VAL A 1 87 ? -1.360 -7.556 -0.914 1.00 91.06 87 VAL A C 1
ATOM 662 O O . VAL A 1 87 ? -1.780 -7.997 0.158 1.00 91.06 87 VAL A O 1
ATOM 665 N N . ARG A 1 88 ? -2.056 -6.659 -1.627 1.00 89.06 88 ARG A N 1
ATOM 666 C CA . ARG A 1 88 ? -3.344 -6.097 -1.174 1.00 89.06 88 ARG A CA 1
ATOM 667 C C . ARG A 1 88 ? -4.469 -7.127 -1.136 1.00 89.06 88 ARG A C 1
ATOM 669 O O . ARG A 1 88 ? -5.422 -6.950 -0.371 1.00 89.06 88 ARG A O 1
ATOM 676 N N . ASP A 1 89 ? -4.387 -8.170 -1.951 1.00 85.69 89 ASP A N 1
ATOM 677 C CA . ASP A 1 89 ? -5.397 -9.227 -2.024 1.00 85.69 89 ASP A CA 1
ATOM 678 C C . ASP A 1 89 ? -5.069 -10.434 -1.132 1.00 85.69 89 ASP A C 1
ATOM 680 O O . ASP A 1 89 ? -5.830 -11.398 -1.091 1.00 85.69 89 ASP A O 1
ATOM 684 N N . GLY A 1 90 ? -3.979 -10.359 -0.356 1.00 72.94 90 GLY A N 1
ATOM 685 C CA . GLY A 1 90 ? -3.548 -11.432 0.545 1.00 72.94 90 GLY A CA 1
ATOM 686 C C . GLY A 1 90 ? -2.933 -12.626 -0.190 1.00 72.94 90 GLY A C 1
ATOM 687 O O . GLY A 1 90 ? -2.818 -13.710 0.377 1.00 72.94 90 GLY A O 1
ATOM 688 N N . VAL A 1 91 ? -2.538 -12.432 -1.449 1.00 58.06 91 VAL A N 1
ATOM 689 C CA . VAL A 1 91 ? -1.935 -13.441 -2.317 1.00 58.06 91 VAL A CA 1
ATOM 690 C C . VAL A 1 91 ? -0.462 -13.093 -2.491 1.00 58.06 91 VAL A C 1
ATOM 692 O O . VAL A 1 91 ? -0.070 -12.498 -3.490 1.00 58.06 91 VAL A O 1
ATOM 695 N N . VAL A 1 92 ? 0.378 -13.445 -1.516 1.00 51.44 92 VAL A N 1
ATOM 696 C CA . VAL A 1 92 ? 1.830 -13.475 -1.743 1.00 51.44 92 VAL A CA 1
ATOM 697 C C . VAL A 1 92 ? 2.411 -14.756 -1.170 1.00 51.44 92 VAL A C 1
ATOM 699 O O . VAL A 1 92 ? 2.492 -14.938 0.043 1.00 51.44 92 VAL A O 1
ATOM 702 N N . VAL A 1 93 ? 2.821 -15.636 -2.083 1.00 43.09 93 VAL A N 1
ATOM 703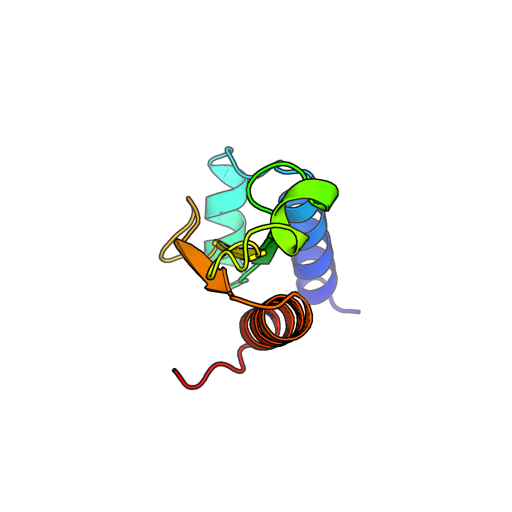 C CA . VAL A 1 93 ? 3.860 -16.639 -1.849 1.00 43.09 93 VAL A CA 1
ATOM 704 C C . VAL A 1 93 ? 5.182 -15.922 -2.124 1.00 4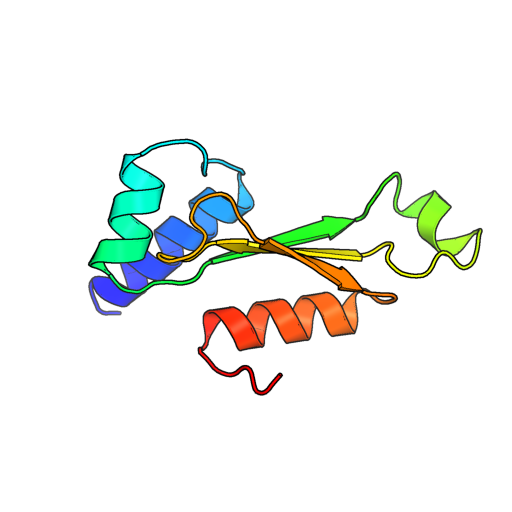3.09 93 VAL A C 1
ATOM 706 O O . VAL A 1 93 ? 5.378 -15.435 -3.237 1.00 43.09 93 VAL A O 1
ATOM 709 N N . LEU A 1 94 ? 6.017 -15.784 -1.090 1.00 41.88 94 LEU A N 1
ATOM 710 C CA . LEU A 1 94 ? 7.410 -15.337 -1.210 1.00 41.88 94 LEU A CA 1
ATOM 711 C C . LEU A 1 94 ? 8.266 -16.422 -1.870 1.00 41.88 94 LEU A C 1
ATOM 713 O O . LEU A 1 94 ? 8.049 -17.610 -1.533 1.00 41.88 94 LEU A O 1
#